Protein AF-A0A8J7X750-F1 (afdb_monomer_lite)

Foldseek 3Di:
DDDDDDDPDPDDDDPPDPPDDCPDPDDPDPPPPPDDDPDDDDDDDDDDDDDPPPPDPDDPDPDPQFAKDWPCQFPDQADWIKIDTHPPDIDTWDDPDFFWIWDWGCDPVPRGDTDTDIDGAPCGDDPRHHDDPVPPPPPPPPPPPDDDDD

pLDDT: mean 73.85, std 17.79, range [38.53, 98.5]

Sequence (150 aa):
MVRCGLSALCVLLFFATVGYSLSGPGNPYPSVSGERADSEVPQMVVSSSPLSTAFSPYPAVPKPKASCVDTDGGLNSFVKGETYFGSLKYFRDTCVSTSMLYEGVCDSRARFEVNWVPVYCELGCINGACRDPSKRIIAFEENASGDRGN

Structure (mmCIF, N/CA/C/O backbone):
data_AF-A0A8J7X750-F1
#
_entry.id   AF-A0A8J7X750-F1
#
loop_
_atom_site.group_PDB
_atom_site.id
_atom_site.type_symbol
_atom_site.label_atom_id
_atom_site.label_alt_id
_atom_site.label_comp_id
_atom_site.label_asym_id
_atom_site.label_entity_id
_atom_site.label_seq_id
_atom_site.pdbx_PDB_ins_code
_atom_site.Cartn_x
_atom_site.Cartn_y
_atom_site.Cartn_z
_atom_site.occupancy
_atom_site.B_iso_or_equiv
_atom_site.auth_seq_id
_atom_site.auth_comp_id
_atom_site.auth_asym_id
_atom_site.auth_atom_id
_atom_site.pdbx_PDB_model_num
ATOM 1 N N . MET A 1 1 ? -34.756 6.371 42.754 1.00 43.34 1 MET A N 1
ATOM 2 C CA . MET A 1 1 ? -33.389 6.127 43.264 1.00 43.34 1 MET A CA 1
ATOM 3 C C . MET A 1 1 ? -33.349 4.722 43.841 1.00 43.34 1 MET A C 1
ATOM 5 O O . MET A 1 1 ? -33.838 4.516 44.940 1.00 43.34 1 MET A O 1
ATOM 9 N N . VAL A 1 2 ? -32.859 3.750 43.073 1.00 38.53 2 VAL A N 1
ATOM 10 C CA . VAL A 1 2 ? -32.733 2.352 43.510 1.00 38.53 2 VAL A CA 1
ATOM 11 C C . VAL A 1 2 ? -31.243 2.061 43.620 1.00 38.53 2 VAL A C 1
ATOM 13 O O . VAL A 1 2 ? -30.518 2.138 42.632 1.00 38.53 2 VAL A O 1
ATOM 16 N N . ARG A 1 3 ? -30.778 1.823 44.847 1.00 50.00 3 ARG A N 1
ATOM 17 C CA . ARG A 1 3 ? -29.402 1.423 45.147 1.00 50.00 3 ARG A CA 1
ATOM 18 C C . ARG A 1 3 ? -29.318 -0.098 45.020 1.00 50.00 3 ARG A C 1
ATOM 20 O O . ARG A 1 3 ? -29.775 -0.800 45.914 1.00 50.00 3 ARG A O 1
ATOM 27 N N . CYS A 1 4 ? -28.737 -0.604 43.934 1.00 48.19 4 CYS A N 1
ATOM 28 C CA . CYS A 1 4 ? -28.277 -1.990 43.876 1.00 48.19 4 CYS A CA 1
ATOM 29 C C . CYS A 1 4 ? -26.878 -2.050 44.497 1.00 48.19 4 CYS A C 1
ATOM 31 O O . CYS A 1 4 ? -25.923 -1.499 43.954 1.00 48.19 4 CYS A O 1
ATOM 33 N N . GLY A 1 5 ? -26.795 -2.654 45.683 1.00 50.38 5 GLY A N 1
ATOM 34 C CA . GLY A 1 5 ? -25.543 -2.920 46.375 1.00 50.38 5 GLY A CA 1
ATOM 35 C C . GLY A 1 5 ? -24.726 -3.984 45.649 1.00 50.38 5 GLY A C 1
ATOM 36 O O . GLY A 1 5 ? -25.265 -4.991 45.191 1.00 50.38 5 GLY A O 1
ATOM 37 N N . LEU A 1 6 ? -23.420 -3.735 45.567 1.00 56.06 6 LEU A N 1
ATOM 38 C CA . LEU A 1 6 ? -22.398 -4.708 45.206 1.00 56.06 6 LEU A CA 1
ATOM 39 C C . LEU A 1 6 ? -22.553 -5.961 46.076 1.00 56.06 6 LEU A C 1
ATOM 41 O O . LEU A 1 6 ? -22.349 -5.901 47.287 1.00 56.06 6 LEU A O 1
ATOM 45 N N . SER A 1 7 ? -22.836 -7.103 45.456 1.00 55.22 7 SER A N 1
ATOM 46 C CA . SER A 1 7 ? -22.471 -8.394 46.030 1.00 55.22 7 SER A CA 1
ATOM 47 C C . SER A 1 7 ? -21.940 -9.291 44.919 1.00 55.22 7 SER A C 1
ATOM 49 O O . SER A 1 7 ? -22.626 -9.588 43.942 1.00 55.22 7 SER A O 1
ATOM 51 N N . ALA A 1 8 ? -20.664 -9.643 45.053 1.00 55.53 8 ALA A N 1
ATOM 52 C CA . ALA A 1 8 ? -19.787 -10.255 44.059 1.00 55.53 8 ALA A CA 1
ATOM 53 C C . ALA A 1 8 ? -20.036 -11.759 43.828 1.00 55.53 8 ALA A C 1
ATOM 55 O O . ALA A 1 8 ? -19.124 -12.494 43.468 1.00 55.53 8 ALA A O 1
ATOM 56 N N . LEU A 1 9 ? -21.260 -12.236 44.029 1.00 53.38 9 LEU A N 1
ATOM 57 C CA . LEU A 1 9 ? -21.622 -13.647 43.902 1.00 53.38 9 LEU A CA 1
ATOM 58 C C . LEU A 1 9 ? -23.049 -13.759 43.366 1.00 53.38 9 LEU A C 1
ATOM 60 O O . LEU A 1 9 ? -23.954 -14.244 44.036 1.00 53.38 9 LEU A O 1
ATOM 64 N N . CYS A 1 10 ? -23.259 -13.287 42.138 1.00 43.59 10 CYS A N 1
ATOM 65 C CA . CYS A 1 10 ? -24.451 -13.629 41.375 1.00 43.59 10 CYS A CA 1
ATOM 66 C C . CYS A 1 10 ? -24.034 -14.338 40.082 1.00 43.59 10 CYS A C 1
ATOM 68 O O . CYS A 1 10 ? -23.882 -13.717 39.036 1.00 43.59 10 CYS A O 1
ATOM 70 N N . VAL A 1 11 ? -23.787 -15.647 40.222 1.00 50.72 11 VAL A N 1
ATOM 71 C CA . VAL A 1 11 ? -24.330 -16.674 39.319 1.00 50.72 11 VAL A CA 1
ATOM 72 C C . VAL A 1 11 ? -24.025 -16.398 37.834 1.00 50.72 11 VAL A C 1
ATOM 74 O O . VAL A 1 11 ? -24.805 -15.795 37.111 1.00 50.72 11 VAL A O 1
ATOM 77 N N . LEU A 1 12 ? -22.866 -16.794 37.297 1.00 50.66 12 LEU A N 1
ATOM 78 C CA . LEU A 1 12 ? -22.625 -18.176 36.853 1.00 50.66 12 LEU A CA 1
ATOM 79 C C . LEU A 1 12 ? -23.924 -18.983 36.708 1.00 50.66 12 LEU A C 1
ATOM 81 O O . LEU A 1 12 ? -24.202 -19.808 37.565 1.00 50.66 12 LEU A O 1
ATOM 85 N N . LEU A 1 13 ? -24.727 -18.693 35.677 1.00 54.25 13 LEU A N 1
ATOM 86 C CA . LEU A 1 13 ? -25.640 -19.617 34.979 1.00 54.25 13 LEU A CA 1
ATOM 87 C C . LEU A 1 13 ? -26.486 -18.831 33.964 1.00 54.25 13 LEU A C 1
ATOM 89 O O . LEU A 1 13 ? -27.644 -18.523 34.204 1.00 54.25 13 LEU A O 1
ATOM 93 N N . PHE A 1 14 ? -25.912 -18.543 32.798 1.00 48.50 14 PHE A N 1
ATOM 94 C CA . PHE A 1 14 ? -26.683 -18.378 31.561 1.00 48.50 14 PHE A CA 1
ATOM 95 C C . PHE A 1 14 ? -25.903 -19.027 30.413 1.00 48.50 14 PHE A C 1
ATOM 97 O O . PHE A 1 14 ? -25.490 -18.390 29.450 1.00 48.50 14 PHE A O 1
ATOM 104 N N . PHE A 1 15 ? -25.699 -20.342 30.530 1.00 48.38 15 PHE A N 1
ATOM 105 C CA . PHE A 1 15 ? -25.530 -21.203 29.362 1.00 48.38 15 PHE A CA 1
ATOM 106 C C . PHE A 1 15 ? -26.899 -21.326 28.681 1.00 48.38 15 PHE A C 1
ATOM 108 O O . PHE A 1 15 ? -27.612 -22.306 28.866 1.00 48.38 15 PHE A O 1
ATOM 115 N N . ALA A 1 16 ? -27.301 -20.293 27.942 1.00 54.19 16 ALA A N 1
ATOM 116 C CA . ALA A 1 16 ? -28.402 -20.399 26.998 1.00 54.19 16 ALA A CA 1
ATOM 117 C C . ALA A 1 16 ? -27.800 -20.724 25.631 1.00 54.19 16 ALA A C 1
ATOM 119 O O . ALA A 1 16 ? -27.200 -19.886 24.961 1.00 54.19 16 ALA A O 1
ATOM 120 N N . THR A 1 17 ? -27.936 -21.992 25.267 1.00 57.16 17 THR A N 1
ATOM 121 C CA . THR A 1 17 ? -27.663 -22.579 23.960 1.00 57.16 17 THR A CA 1
ATOM 122 C C . THR A 1 17 ? -28.479 -21.875 22.878 1.00 57.16 17 THR A C 1
ATOM 124 O O . THR A 1 17 ? -29.588 -22.293 22.553 1.00 57.16 17 THR A O 1
ATOM 127 N N . VAL A 1 18 ? -27.942 -20.801 22.305 1.00 55.53 18 VAL A N 1
ATOM 128 C CA . VAL A 1 18 ? -28.427 -20.293 21.021 1.00 55.53 18 VAL A CA 1
ATOM 129 C C . VAL A 1 18 ? -27.664 -21.038 19.935 1.00 55.53 18 VAL A C 1
ATOM 131 O O . VAL A 1 18 ? -26.500 -20.756 19.654 1.00 55.53 18 VAL A O 1
ATOM 134 N N . GLY A 1 19 ? -28.323 -22.050 19.372 1.00 57.69 19 GLY A N 1
ATOM 135 C CA . GLY A 1 19 ? -27.882 -22.728 18.163 1.00 57.69 19 GLY A CA 1
ATOM 136 C C . GLY A 1 19 ? -27.916 -21.752 16.994 1.00 57.69 19 GLY A C 1
ATOM 137 O O . GLY A 1 19 ? -28.944 -21.589 16.343 1.00 57.69 19 GLY A O 1
ATOM 138 N N . TYR A 1 20 ? -26.791 -21.092 16.734 1.00 53.91 20 TYR A N 1
ATOM 139 C CA . TYR A 1 20 ? -26.585 -20.381 15.484 1.00 53.91 20 TYR A CA 1
ATOM 140 C C . TYR A 1 20 ? -26.252 -21.407 14.406 1.00 53.91 20 TYR A C 1
ATOM 142 O O . TYR A 1 20 ? -25.172 -21.995 14.375 1.00 53.91 20 TYR A O 1
ATOM 150 N N . SER A 1 21 ? -27.234 -21.642 13.542 1.00 58.19 21 SER A N 1
ATOM 151 C CA . SER A 1 21 ? -27.073 -22.379 12.299 1.00 58.19 21 SER A CA 1
ATOM 152 C C . SER A 1 21 ? -26.046 -21.642 11.434 1.00 58.19 21 SER A C 1
ATOM 154 O O . SER A 1 21 ? -26.313 -20.546 10.946 1.00 58.19 21 SER A O 1
ATOM 156 N N . LEU A 1 22 ? -24.856 -22.225 11.279 1.00 55.44 22 LEU A N 1
ATOM 157 C CA . LEU A 1 22 ? -23.803 -21.753 10.380 1.00 55.44 22 LEU A CA 1
ATOM 158 C C . LEU A 1 22 ? -24.241 -21.985 8.925 1.00 55.44 22 LEU A C 1
ATOM 160 O O . LEU A 1 22 ? -23.817 -22.934 8.271 1.00 55.44 22 LEU A O 1
ATOM 164 N N . SER A 1 23 ? -25.111 -21.123 8.405 1.00 59.91 23 SER A N 1
ATOM 165 C CA . SER A 1 23 ? -25.248 -20.932 6.963 1.00 59.91 23 SER A CA 1
ATOM 166 C C . SER A 1 23 ? -23.991 -20.209 6.482 1.00 59.91 23 SER A C 1
ATOM 168 O O . SER A 1 23 ? -23.852 -19.000 6.665 1.00 59.91 23 SER A O 1
ATOM 170 N N . GLY A 1 24 ? -23.036 -20.982 5.962 1.00 56.31 24 GLY A N 1
ATOM 171 C CA . GLY A 1 24 ? -21.776 -20.470 5.435 1.00 56.31 24 GLY A CA 1
ATOM 172 C C . GLY A 1 24 ? -21.986 -19.465 4.295 1.00 56.31 24 GLY A C 1
ATOM 173 O O . GLY A 1 24 ? -23.017 -19.507 3.617 1.00 56.31 24 GLY A O 1
ATOM 174 N N . PRO A 1 25 ? -21.022 -18.557 4.065 1.00 59.16 25 PRO A N 1
ATOM 175 C CA . PRO A 1 25 ? -21.074 -17.640 2.939 1.00 59.16 25 PRO A CA 1
ATOM 176 C C . PRO A 1 25 ? -21.044 -18.450 1.639 1.00 59.16 25 PRO A C 1
ATOM 178 O O . PRO A 1 25 ? -20.048 -19.093 1.305 1.00 59.16 25 PRO A O 1
ATOM 181 N N . GLY A 1 26 ? -22.169 -18.438 0.923 1.00 48.53 26 GLY A N 1
ATOM 182 C CA . GLY A 1 26 ? -22.255 -18.938 -0.440 1.00 48.53 26 GLY A CA 1
ATOM 183 C C . GLY A 1 26 ? -21.222 -18.213 -1.291 1.00 48.53 26 GLY A C 1
ATOM 184 O O . GLY A 1 26 ? -21.225 -16.989 -1.370 1.00 48.53 26 GLY A O 1
ATOM 185 N N . ASN A 1 27 ? -20.316 -18.986 -1.877 1.00 51.94 27 ASN A N 1
ATOM 186 C CA . ASN A 1 27 ? -19.247 -18.514 -2.739 1.00 51.94 27 ASN A CA 1
ATOM 187 C C . ASN A 1 27 ? -19.876 -17.968 -4.040 1.00 51.94 27 ASN A C 1
ATOM 189 O O . ASN A 1 27 ? -20.422 -18.766 -4.803 1.00 51.94 27 ASN A O 1
ATOM 193 N N . PRO A 1 28 ? -19.841 -16.655 -4.333 1.00 61.78 28 PRO A N 1
ATOM 194 C CA . PRO A 1 28 ? -20.483 -16.093 -5.517 1.00 61.78 28 PRO A CA 1
ATOM 195 C C . PRO A 1 28 ? -19.549 -16.133 -6.736 1.00 61.78 28 PRO A C 1
ATOM 197 O O . PRO A 1 28 ? -19.533 -15.197 -7.530 1.00 61.78 28 PRO A O 1
ATOM 200 N N . TYR A 1 29 ? -18.742 -17.186 -6.890 1.00 58.25 29 TYR A N 1
ATOM 201 C CA . TYR A 1 29 ? -17.948 -17.353 -8.104 1.00 58.25 29 TYR A CA 1
ATOM 202 C C . TYR A 1 29 ? -18.795 -18.078 -9.150 1.00 58.25 29 TYR A C 1
ATOM 204 O O . TYR A 1 29 ? -19.040 -19.278 -8.997 1.00 58.25 29 TYR A O 1
ATOM 212 N N . PRO A 1 30 ? -19.255 -17.394 -10.214 1.00 59.53 30 PRO A N 1
ATOM 213 C CA . PRO A 1 30 ? -19.845 -18.086 -11.342 1.00 59.53 30 PRO A CA 1
ATOM 214 C C . PRO A 1 30 ? -18.788 -19.006 -11.951 1.00 59.53 30 PRO A C 1
ATOM 216 O O . PRO A 1 30 ? -17.694 -18.582 -12.329 1.00 59.53 30 PRO A O 1
ATOM 219 N N . SER A 1 31 ? -19.121 -20.290 -12.026 1.00 60.94 31 SER A N 1
ATOM 220 C CA . SER A 1 31 ? -18.386 -21.275 -12.804 1.00 60.94 31 SER A CA 1
ATOM 221 C C . SER A 1 31 ? -18.492 -20.877 -14.276 1.00 60.94 31 SER A C 1
ATOM 223 O O . SER A 1 31 ? -19.514 -21.104 -14.918 1.00 60.94 31 SER A O 1
ATOM 225 N N . VAL A 1 32 ? -17.455 -20.232 -14.809 1.00 57.38 32 VAL A N 1
ATOM 226 C CA . VAL A 1 32 ? -17.347 -19.938 -16.241 1.00 57.38 32 VAL A CA 1
ATOM 227 C C . VAL A 1 32 ? -16.897 -21.220 -16.941 1.00 57.38 32 VAL A C 1
ATOM 229 O O . VAL A 1 32 ? -15.717 -21.423 -17.210 1.00 57.38 32 VAL A O 1
ATOM 232 N N . SER A 1 33 ? -17.841 -22.120 -17.210 1.00 59.25 33 SER A N 1
ATOM 233 C CA . SER A 1 33 ? -17.678 -23.168 -18.218 1.00 59.25 33 SER A CA 1
ATOM 234 C C . SER A 1 33 ? -17.930 -22.544 -19.591 1.00 59.25 33 SER A C 1
ATOM 236 O O . SER A 1 33 ? -19.028 -22.622 -20.135 1.00 59.25 33 SER A O 1
ATOM 238 N N . GLY A 1 34 ? -16.923 -21.837 -20.105 1.00 51.59 34 GLY A N 1
ATOM 239 C CA . GLY A 1 34 ? -16.903 -21.336 -21.475 1.00 51.59 34 GLY A CA 1
ATOM 240 C C . GLY A 1 34 ? -16.378 -22.422 -22.400 1.00 51.59 34 GLY A C 1
ATOM 241 O O . GLY A 1 34 ? -15.178 -22.687 -22.434 1.00 51.59 34 GLY A O 1
ATOM 242 N N . GLU A 1 35 ? -17.299 -23.071 -23.102 1.00 54.97 35 GLU A N 1
ATOM 243 C CA . GLU A 1 35 ? -17.015 -24.050 -24.138 1.00 54.97 35 GLU A CA 1
ATOM 244 C C . GLU A 1 35 ? -16.222 -23.426 -25.292 1.00 54.97 35 GLU A C 1
ATOM 246 O O . GLU A 1 35 ? -16.393 -22.275 -25.695 1.00 54.97 35 GLU A O 1
ATOM 251 N N . ARG A 1 36 ? -15.302 -24.244 -25.787 1.00 56.78 36 ARG A N 1
ATOM 252 C CA . ARG A 1 36 ? -14.323 -23.979 -26.828 1.00 56.78 36 ARG A CA 1
ATOM 253 C C . ARG A 1 36 ? -15.050 -23.915 -28.175 1.00 56.78 36 ARG A C 1
ATOM 255 O O . ARG A 1 36 ? -15.386 -24.948 -28.741 1.00 56.78 36 ARG A O 1
ATOM 262 N N . ALA A 1 37 ? -15.320 -22.711 -28.670 1.00 57.12 37 ALA A N 1
ATOM 263 C CA . ALA A 1 37 ? -15.679 -22.510 -30.069 1.00 57.12 37 ALA A CA 1
ATOM 264 C C . ALA A 1 37 ? -14.381 -22.370 -30.872 1.00 57.12 37 ALA A C 1
ATOM 266 O O . ALA A 1 37 ? -13.776 -21.297 -30.924 1.00 57.12 37 ALA A O 1
ATOM 267 N N . ASP A 1 38 ? -13.935 -23.482 -31.453 1.00 54.81 38 ASP A N 1
ATOM 268 C CA . ASP A 1 38 ? -12.879 -23.512 -32.458 1.00 54.81 38 ASP A CA 1
ATOM 269 C C . ASP A 1 38 ? -13.389 -22.775 -33.709 1.00 54.81 38 ASP A C 1
ATOM 271 O O . ASP A 1 38 ? -14.082 -23.332 -34.556 1.00 54.81 38 ASP A O 1
ATOM 275 N N . SER A 1 39 ? -13.112 -21.472 -33.775 1.00 61.88 39 SER A N 1
ATOM 276 C CA . SER A 1 39 ? -13.381 -20.637 -34.943 1.00 61.88 39 SER A CA 1
ATOM 277 C C . SER A 1 39 ? -12.139 -20.643 -35.828 1.00 61.88 39 SER A C 1
ATOM 279 O O . SER A 1 39 ? -11.122 -20.021 -35.508 1.00 61.88 39 SER A O 1
ATOM 281 N N . GLU A 1 40 ? -12.211 -21.408 -36.915 1.00 66.88 40 GLU A N 1
ATOM 282 C CA . GLU A 1 40 ? -11.211 -21.463 -37.977 1.00 66.88 40 GLU A CA 1
ATOM 283 C C . GLU A 1 40 ? -11.054 -20.075 -38.615 1.00 66.88 40 GLU A C 1
ATOM 285 O O . GLU A 1 40 ? -11.850 -19.642 -39.449 1.00 66.88 40 GLU A O 1
ATOM 290 N N . VAL A 1 41 ? -10.011 -19.348 -38.210 1.00 66.50 41 VAL A N 1
ATOM 291 C CA . VAL A 1 41 ? -9.627 -18.090 -38.854 1.00 66.50 41 VAL A CA 1
ATOM 292 C C . VAL A 1 41 ? -8.932 -18.412 -40.186 1.00 66.50 41 VAL A C 1
ATOM 294 O O . VAL A 1 41 ? -7.935 -19.141 -40.184 1.00 66.50 41 VAL A O 1
ATOM 297 N N . PRO A 1 42 ? -9.393 -17.862 -41.325 1.00 65.00 42 PRO A N 1
ATOM 298 C CA . PRO A 1 42 ? -8.726 -18.038 -42.608 1.00 65.00 42 PRO A CA 1
ATOM 299 C C . PRO A 1 42 ? -7.321 -17.426 -42.571 1.00 65.00 42 PRO A C 1
ATOM 301 O O . PRO A 1 42 ? -7.134 -16.253 -42.237 1.00 65.00 42 PRO A O 1
ATOM 304 N N . GLN A 1 43 ? -6.321 -18.236 -42.926 1.00 62.66 43 GLN A N 1
ATOM 305 C CA . GLN A 1 43 ? -4.928 -17.812 -43.000 1.00 62.66 43 GLN A CA 1
ATOM 306 C C . GLN A 1 43 ? -4.747 -16.808 -44.143 1.00 62.66 43 GLN A C 1
ATOM 308 O O . GLN A 1 43 ? -4.703 -17.171 -45.317 1.00 62.66 43 GLN A O 1
ATOM 313 N N . MET A 1 44 ? -4.630 -15.525 -43.795 1.00 55.91 44 MET A N 1
ATOM 314 C CA . MET A 1 44 ? -4.162 -14.505 -44.726 1.00 55.91 44 MET A CA 1
ATOM 315 C C . MET A 1 44 ? -2.654 -14.668 -44.918 1.00 55.91 44 MET A C 1
ATOM 317 O O . MET A 1 44 ? -1.862 -14.480 -43.996 1.00 55.91 44 MET A O 1
ATOM 321 N N . VAL A 1 45 ? -2.275 -15.044 -46.137 1.00 64.50 45 VAL A N 1
ATOM 322 C CA . VAL A 1 45 ? -0.896 -15.127 -46.617 1.00 64.50 45 VAL A CA 1
ATOM 323 C C . VAL A 1 45 ? -0.198 -13.771 -46.465 1.00 64.50 45 VAL A C 1
ATOM 325 O O . VAL A 1 45 ? -0.423 -12.830 -47.222 1.00 64.50 45 VAL A O 1
ATOM 328 N N . VAL A 1 46 ? 0.655 -13.661 -45.450 1.00 58.62 46 VAL A N 1
ATOM 329 C CA . VAL A 1 46 ? 1.534 -12.509 -45.250 1.00 58.62 46 VAL A CA 1
ATOM 330 C C . VAL A 1 46 ? 2.646 -12.536 -46.296 1.00 58.62 46 VAL A C 1
ATOM 332 O O . VAL A 1 46 ? 3.534 -13.384 -46.270 1.00 58.62 46 VAL A O 1
ATOM 335 N N . SER A 1 47 ? 2.579 -11.583 -47.224 1.00 64.88 47 SER A N 1
ATOM 336 C CA . SER A 1 47 ? 3.657 -11.229 -48.145 1.00 64.88 47 SER A CA 1
ATOM 337 C C . SER A 1 47 ? 4.908 -10.864 -47.345 1.00 64.88 47 SER A C 1
ATOM 339 O O . SER A 1 47 ? 4.970 -9.820 -46.695 1.00 64.88 47 SER A O 1
ATOM 341 N N . SER A 1 48 ? 5.903 -11.744 -47.387 1.00 66.00 48 SER A N 1
ATOM 342 C CA . SER A 1 48 ? 7.197 -11.599 -46.732 1.00 66.00 48 SER A CA 1
ATOM 343 C C . SER A 1 48 ? 8.031 -10.506 -47.404 1.00 66.00 48 SER A C 1
ATOM 345 O O . SER A 1 48 ? 8.790 -10.766 -48.338 1.00 66.00 48 SER A O 1
ATOM 347 N N . SER A 1 49 ? 7.899 -9.275 -46.915 1.00 70.88 49 SER A N 1
ATOM 348 C CA . SER A 1 49 ? 8.856 -8.204 -47.194 1.00 70.88 49 SER A CA 1
ATOM 349 C C . SER A 1 49 ? 10.197 -8.534 -46.522 1.00 70.88 49 SER A C 1
ATOM 351 O O . SER A 1 49 ? 10.204 -8.871 -45.334 1.00 70.88 49 SER A O 1
ATOM 353 N N . PRO A 1 50 ? 11.338 -8.453 -47.231 1.00 65.62 50 PRO A N 1
ATOM 354 C CA . PRO A 1 50 ? 12.638 -8.754 -46.649 1.00 65.62 50 PRO A CA 1
ATOM 355 C C . PRO A 1 50 ? 12.969 -7.729 -45.561 1.00 65.62 50 PRO A C 1
ATOM 357 O O . PRO A 1 50 ? 13.030 -6.523 -45.810 1.00 65.62 50 PRO A O 1
ATOM 360 N N . LEU A 1 51 ? 13.166 -8.225 -44.339 1.00 57.47 51 LEU A N 1
ATOM 361 C CA . LEU A 1 51 ? 13.581 -7.439 -43.187 1.00 57.47 51 LEU A CA 1
ATOM 362 C C . LEU A 1 51 ? 14.995 -6.904 -43.457 1.00 57.47 51 LEU A C 1
ATOM 364 O O . LEU A 1 51 ? 15.991 -7.617 -43.315 1.00 57.47 51 LEU A O 1
ATOM 368 N N . SER A 1 52 ? 15.067 -5.652 -43.908 1.00 60.91 52 SER A N 1
ATOM 369 C CA . SER A 1 52 ? 16.318 -4.939 -44.143 1.00 60.91 52 SER A CA 1
ATOM 370 C C . SER A 1 52 ? 17.098 -4.880 -42.832 1.00 60.91 52 SER A C 1
ATOM 372 O O . SER A 1 52 ? 16.761 -4.137 -41.910 1.00 60.91 52 SER A O 1
ATOM 374 N N . THR A 1 53 ? 18.115 -5.734 -42.730 1.00 55.09 53 THR A N 1
ATOM 375 C CA . THR A 1 53 ? 18.990 -5.852 -41.564 1.00 55.09 53 THR A CA 1
ATOM 376 C C . THR A 1 53 ? 20.034 -4.742 -41.645 1.00 55.09 53 THR A C 1
ATOM 378 O O . THR A 1 53 ? 21.214 -4.978 -41.891 1.00 55.09 53 THR A O 1
ATOM 381 N N . ALA A 1 54 ? 19.588 -3.495 -41.500 1.00 62.78 54 ALA A N 1
ATOM 382 C CA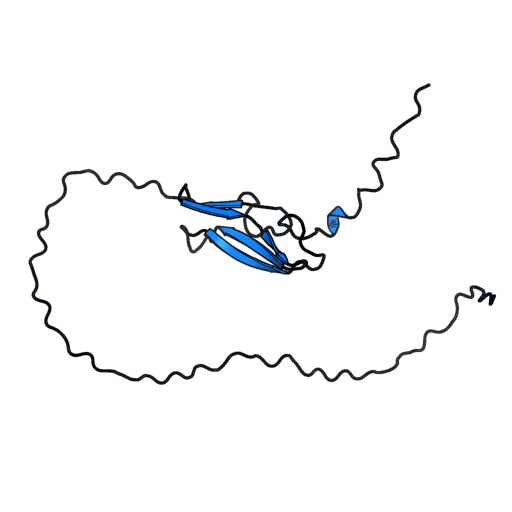 . ALA A 1 54 ? 20.488 -2.379 -41.273 1.00 62.78 54 ALA A CA 1
ATOM 383 C C . ALA A 1 54 ? 20.997 -2.498 -39.831 1.00 62.78 54 ALA A C 1
ATOM 385 O O . ALA A 1 54 ? 20.330 -2.088 -38.881 1.00 62.78 54 ALA A O 1
ATOM 386 N N . PHE A 1 55 ? 22.161 -3.127 -39.671 1.00 60.66 55 PHE A N 1
ATOM 387 C CA . PHE A 1 55 ? 22.917 -3.119 -38.425 1.00 60.66 55 PHE A CA 1
ATOM 388 C C . PHE A 1 55 ? 23.193 -1.664 -38.048 1.00 60.66 55 PHE A C 1
ATOM 390 O O . PHE A 1 55 ? 24.042 -1.005 -38.643 1.00 60.66 55 PHE A O 1
ATOM 397 N N . SER A 1 56 ? 22.423 -1.149 -37.091 1.00 68.44 56 SER A N 1
ATOM 398 C CA . SER A 1 56 ? 22.639 0.180 -36.537 1.00 68.44 56 SER A CA 1
ATOM 399 C C . SER A 1 56 ? 24.010 0.197 -35.846 1.00 68.44 56 SER A C 1
ATOM 401 O O . SER A 1 56 ? 24.210 -0.580 -34.911 1.00 68.44 56 SER A O 1
ATOM 403 N N . PRO A 1 57 ? 24.962 1.046 -36.273 1.00 77.75 57 PRO A N 1
ATOM 404 C CA . PRO A 1 57 ? 26.323 1.075 -35.734 1.00 77.75 57 PRO A CA 1
ATOM 405 C C . PRO A 1 57 ? 26.421 1.742 -34.351 1.00 77.75 57 PRO A C 1
ATOM 407 O O . PRO A 1 57 ? 27.522 2.003 -33.869 1.00 77.75 57 PRO A O 1
ATOM 410 N N . TYR A 1 58 ? 25.293 2.039 -33.698 1.00 74.88 58 TYR A N 1
ATOM 411 C CA . TYR A 1 58 ? 25.297 2.667 -32.384 1.00 74.88 58 TYR A CA 1
ATOM 412 C C . TYR A 1 58 ? 25.392 1.612 -31.276 1.00 74.88 58 TYR A C 1
ATOM 414 O O . TYR A 1 58 ? 24.571 0.690 -31.244 1.00 74.88 58 TYR A O 1
ATOM 422 N N . PRO A 1 59 ? 26.353 1.738 -30.340 1.00 77.56 59 PRO A N 1
ATOM 423 C CA . PRO A 1 59 ? 26.395 0.873 -29.172 1.00 77.56 59 PRO A CA 1
ATOM 424 C C . PRO A 1 59 ? 25.081 1.028 -28.407 1.00 77.56 59 PRO A C 1
ATOM 426 O O . PRO A 1 59 ? 24.623 2.147 -28.167 1.00 77.56 59 PRO A O 1
ATOM 429 N N . ALA A 1 60 ? 24.458 -0.094 -28.048 1.00 77.06 60 ALA A N 1
ATOM 430 C CA . ALA A 1 60 ? 23.235 -0.092 -27.263 1.00 77.06 60 ALA A CA 1
ATOM 431 C C . ALA A 1 60 ? 23.494 0.650 -25.944 1.00 77.06 60 ALA A C 1
ATOM 433 O O . ALA A 1 60 ? 24.174 0.137 -25.057 1.00 77.06 60 ALA A O 1
ATOM 434 N N . VAL A 1 61 ? 22.974 1.874 -25.826 1.00 82.19 61 VAL A N 1
ATOM 435 C CA . VAL A 1 61 ? 23.006 2.621 -24.568 1.00 82.19 61 VAL A CA 1
ATOM 436 C C . VAL A 1 61 ? 22.205 1.799 -23.556 1.00 82.19 61 VAL A C 1
ATOM 438 O O . VAL A 1 61 ? 21.027 1.529 -23.814 1.00 82.19 61 VAL A O 1
ATOM 441 N N . PRO A 1 62 ? 22.798 1.366 -22.428 1.00 73.69 62 PRO A N 1
ATOM 442 C CA . PRO A 1 62 ? 22.062 0.620 -21.423 1.00 73.69 62 PRO A CA 1
ATOM 443 C C . PRO A 1 62 ? 20.929 1.506 -20.914 1.00 73.69 62 PRO A C 1
ATOM 445 O O . PRO A 1 62 ? 21.165 2.530 -20.273 1.00 73.69 62 PRO A O 1
ATOM 448 N N . LYS A 1 63 ? 19.684 1.135 -21.224 1.00 68.56 63 LYS A N 1
ATOM 449 C CA . LYS A 1 63 ? 18.517 1.797 -20.648 1.00 68.56 63 LYS A CA 1
ATOM 450 C C . LYS A 1 63 ? 18.641 1.671 -19.124 1.00 68.56 63 LYS A C 1
ATOM 452 O O . LYS A 1 63 ? 18.788 0.540 -18.650 1.00 68.56 63 LYS A O 1
ATOM 457 N N . PRO A 1 64 ? 18.604 2.775 -18.353 1.00 68.06 64 PRO A N 1
ATOM 458 C CA . PRO A 1 64 ? 18.670 2.689 -16.904 1.00 68.06 64 PRO A CA 1
ATOM 459 C C . PRO A 1 64 ? 17.556 1.759 -16.427 1.00 68.06 64 PRO A C 1
ATOM 461 O O . PRO A 1 64 ? 16.389 1.907 -16.802 1.00 68.06 64 PRO A O 1
ATOM 464 N N . LYS A 1 65 ? 17.945 0.733 -15.670 1.00 68.00 65 LYS A N 1
ATOM 465 C CA . LYS A 1 65 ? 17.021 -0.276 -15.164 1.00 68.00 65 LYS A CA 1
ATOM 466 C C . LYS A 1 65 ? 16.167 0.402 -14.101 1.00 68.00 65 LYS A C 1
ATOM 468 O O . LYS A 1 65 ? 16.639 0.623 -12.992 1.00 68.00 65 LYS A O 1
ATOM 473 N N . ALA A 1 66 ? 14.951 0.794 -14.467 1.00 76.88 66 ALA A N 1
ATOM 474 C CA . ALA A 1 66 ? 14.019 1.393 -13.527 1.00 76.88 66 ALA A CA 1
ATOM 475 C C . ALA A 1 66 ? 13.799 0.411 -12.367 1.00 76.88 66 ALA A C 1
ATOM 477 O O . ALA A 1 66 ? 13.464 -0.755 -12.586 1.00 76.88 66 ALA A O 1
ATOM 478 N N . SER A 1 67 ? 14.089 0.869 -11.153 1.00 86.19 67 SER A N 1
ATOM 479 C CA . SER A 1 67 ? 13.881 0.132 -9.913 1.00 86.19 67 SER A CA 1
ATOM 480 C C . SER A 1 67 ? 12.596 0.615 -9.261 1.00 86.19 67 SER A C 1
ATOM 482 O O . SER A 1 67 ? 12.312 1.816 -9.263 1.00 86.19 67 SER A O 1
ATOM 484 N N . CYS A 1 68 ? 11.836 -0.322 -8.705 1.00 88.44 68 CYS A N 1
ATOM 485 C CA . CYS A 1 68 ? 10.763 0.014 -7.787 1.00 88.44 68 CYS A CA 1
ATOM 486 C C . CYS A 1 68 ? 11.360 0.296 -6.399 1.00 88.44 68 CYS A C 1
ATOM 488 O O . CYS A 1 68 ? 12.261 -0.430 -5.973 1.00 88.44 68 CYS A O 1
ATOM 490 N N . VAL A 1 69 ? 10.897 1.350 -5.731 1.00 90.75 69 VAL A N 1
ATOM 491 C CA . VAL A 1 69 ? 11.288 1.730 -4.368 1.00 90.75 69 VAL A CA 1
ATOM 492 C C . VAL A 1 69 ? 10.031 1.874 -3.525 1.00 90.75 69 VAL A C 1
ATOM 494 O O . VAL A 1 69 ? 9.109 2.566 -3.943 1.00 90.75 69 VAL A O 1
ATOM 497 N N . ASP A 1 70 ? 10.039 1.255 -2.349 1.00 92.94 70 ASP A N 1
ATOM 498 C CA . ASP A 1 70 ? 8.970 1.328 -1.354 1.00 92.94 70 ASP A CA 1
ATOM 499 C C . ASP A 1 70 ? 9.512 1.961 -0.075 1.00 92.94 70 ASP A C 1
ATOM 501 O O . ASP A 1 70 ? 10.531 1.497 0.448 1.00 92.94 70 ASP A O 1
ATOM 505 N N . THR A 1 71 ? 8.909 3.047 0.407 1.00 95.25 71 THR A N 1
ATOM 506 C CA . THR A 1 71 ? 9.504 3.836 1.506 1.00 95.25 71 THR A CA 1
ATOM 507 C C . THR A 1 71 ? 9.309 3.233 2.893 1.00 95.25 71 THR A C 1
ATOM 509 O O . THR A 1 71 ? 10.008 3.619 3.828 1.00 95.25 71 THR A O 1
ATOM 512 N N . ASP A 1 72 ? 8.362 2.317 3.044 1.00 93.50 72 ASP A N 1
ATOM 513 C CA . ASP A 1 72 ? 7.982 1.659 4.299 1.00 93.50 72 ASP A CA 1
ATOM 514 C C . ASP A 1 72 ? 8.429 0.186 4.379 1.00 93.50 72 ASP A C 1
ATOM 516 O O . ASP A 1 72 ? 8.239 -0.471 5.408 1.00 93.50 72 ASP A O 1
ATOM 520 N N . GLY A 1 73 ? 9.089 -0.308 3.328 1.00 90.81 73 GLY A N 1
ATOM 521 C CA . GLY A 1 73 ? 9.675 -1.643 3.275 1.00 90.81 73 GLY A CA 1
ATOM 522 C C . GLY A 1 73 ? 8.791 -2.719 2.645 1.00 90.81 73 GLY A C 1
ATOM 523 O O . GLY A 1 73 ? 9.103 -3.900 2.820 1.00 90.81 73 GLY A O 1
ATOM 524 N N . GLY A 1 74 ? 7.743 -2.356 1.902 1.00 90.56 74 GLY A N 1
ATOM 525 C CA . GLY A 1 74 ? 6.889 -3.307 1.190 1.00 90.56 74 GLY A CA 1
ATOM 526 C C . GLY A 1 74 ? 5.474 -3.298 1.747 1.00 90.56 74 GLY A C 1
ATOM 527 O O . GLY A 1 74 ? 4.910 -2.252 1.991 1.00 90.56 74 GLY A O 1
ATOM 528 N N . LEU A 1 75 ? 4.893 -4.477 1.981 1.00 93.44 75 LEU A N 1
ATOM 529 C CA . LEU A 1 75 ? 3.562 -4.582 2.589 1.00 93.44 75 LEU A CA 1
ATOM 530 C C . LEU A 1 75 ? 3.642 -4.282 4.100 1.00 93.44 75 LEU A C 1
ATOM 532 O O . LEU A 1 75 ? 3.749 -5.207 4.911 1.00 93.44 75 LEU A O 1
ATOM 536 N N . ASN A 1 76 ? 3.625 -3.003 4.471 1.00 95.62 76 ASN A N 1
ATOM 537 C CA . ASN A 1 76 ? 3.729 -2.493 5.833 1.00 95.62 76 ASN A CA 1
ATOM 538 C C . ASN A 1 76 ? 2.573 -1.543 6.193 1.00 95.62 76 ASN A C 1
ATOM 540 O O . ASN A 1 76 ? 2.754 -0.368 6.508 1.00 95.62 76 ASN A O 1
ATOM 544 N N . SER A 1 77 ? 1.383 -2.124 6.337 1.00 96.81 77 SER A N 1
ATOM 545 C CA . SER A 1 77 ? 0.135 -1.377 6.512 1.00 96.81 77 SER A CA 1
ATOM 546 C C . SER A 1 77 ? 0.046 -0.479 7.754 1.00 96.81 77 SER A C 1
ATOM 548 O O . SER A 1 77 ? -0.947 0.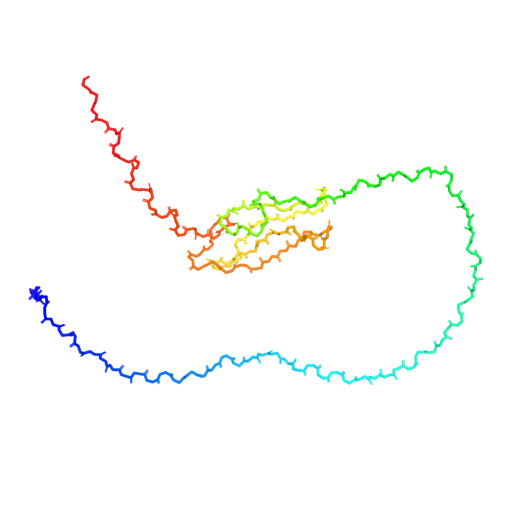218 7.930 1.00 96.81 77 SER A O 1
ATOM 550 N N . PHE A 1 78 ? 1.006 -0.527 8.683 1.00 97.06 78 PHE A N 1
ATOM 551 C CA . PHE A 1 78 ? 1.015 0.289 9.908 1.00 97.06 78 PHE A CA 1
ATOM 552 C C . PHE A 1 78 ? 1.850 1.569 9.784 1.00 97.06 78 PHE A C 1
ATOM 554 O O . PHE A 1 78 ? 1.829 2.414 10.689 1.00 97.06 78 PHE A O 1
ATOM 561 N N . VAL A 1 79 ? 2.594 1.720 8.691 1.00 96.94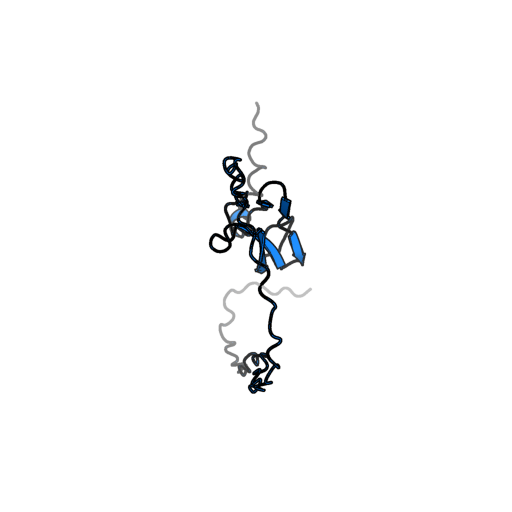 79 VAL A N 1
ATOM 562 C CA . VAL A 1 79 ? 3.424 2.883 8.396 1.00 96.94 79 VAL A CA 1
ATOM 563 C C . VAL A 1 79 ? 2.960 3.429 7.063 1.00 96.94 79 VAL A C 1
ATOM 565 O O . VAL A 1 79 ? 2.853 2.691 6.106 1.00 96.94 79 VAL A O 1
ATOM 568 N N . LYS A 1 80 ? 2.676 4.727 6.993 1.00 96.62 80 LYS A N 1
ATOM 569 C CA . LYS A 1 80 ? 2.325 5.333 5.714 1.00 96.62 80 LYS A CA 1
ATOM 570 C C . LYS A 1 80 ? 3.551 5.336 4.803 1.00 96.62 80 LYS A C 1
ATOM 572 O O . LYS A 1 80 ? 4.541 5.994 5.138 1.00 96.62 80 LYS A O 1
ATOM 577 N N . GLY A 1 81 ? 3.428 4.697 3.654 1.00 96.38 81 GLY A N 1
ATOM 578 C CA . GLY A 1 81 ? 4.424 4.615 2.610 1.00 96.38 81 GLY A CA 1
ATOM 579 C C . GLY A 1 81 ? 4.021 5.280 1.295 1.00 96.38 81 GLY A C 1
ATOM 580 O O . GLY A 1 81 ? 2.927 5.826 1.085 1.00 96.38 81 GLY A O 1
ATOM 581 N N . GLU A 1 82 ? 5.009 5.296 0.411 1.00 95.06 82 GLU A N 1
ATOM 582 C CA . GLU A 1 82 ? 4.935 5.724 -0.969 1.00 95.06 82 GLU A CA 1
ATOM 583 C C . GLU A 1 82 ? 5.781 4.771 -1.817 1.00 95.06 82 GLU A C 1
ATOM 585 O O . GLU A 1 82 ? 6.932 4.467 -1.490 1.00 95.06 82 GLU A O 1
ATOM 590 N N . THR A 1 83 ? 5.224 4.359 -2.951 1.00 93.81 83 THR A N 1
ATOM 591 C CA . THR A 1 83 ? 5.870 3.447 -3.888 1.00 93.81 83 THR A CA 1
ATOM 592 C C . THR A 1 83 ? 6.192 4.180 -5.185 1.00 93.81 83 THR A C 1
ATOM 594 O O . THR A 1 83 ? 5.338 4.835 -5.789 1.00 93.81 83 THR A O 1
ATOM 597 N N . TYR A 1 84 ? 7.430 4.044 -5.651 1.00 89.81 84 TYR A N 1
ATOM 598 C CA . TYR A 1 84 ? 7.969 4.744 -6.812 1.00 89.81 84 TYR A CA 1
ATOM 599 C C . TYR A 1 84 ? 8.529 3.756 -7.824 1.00 89.81 84 TYR A C 1
ATOM 601 O O . TYR A 1 84 ? 9.236 2.825 -7.456 1.00 89.81 84 TYR A O 1
ATOM 609 N N . PHE A 1 85 ? 8.307 3.997 -9.115 1.00 88.06 85 PHE A N 1
ATOM 610 C CA . PHE A 1 85 ? 8.995 3.279 -10.186 1.00 88.06 85 PHE A CA 1
ATOM 611 C C . PHE A 1 85 ? 9.696 4.257 -11.129 1.00 88.06 85 PHE A C 1
ATOM 613 O O . PHE A 1 85 ? 9.087 4.843 -12.034 1.00 88.06 85 PHE A O 1
ATOM 620 N N . GLY A 1 86 ? 10.998 4.446 -10.893 1.00 82.62 86 GLY A N 1
ATOM 621 C CA . GLY A 1 86 ? 11.776 5.501 -11.543 1.00 82.62 86 GLY A CA 1
ATOM 622 C C . GLY A 1 86 ? 11.101 6.870 -11.392 1.00 82.62 86 GLY A C 1
ATOM 623 O O . GLY A 1 86 ? 10.639 7.226 -10.314 1.00 82.62 86 GLY A O 1
ATOM 624 N N . SER A 1 87 ? 11.016 7.627 -12.485 1.00 78.19 87 SER A N 1
ATOM 625 C CA . SER A 1 87 ? 10.324 8.924 -12.549 1.00 78.19 87 SER A CA 1
ATOM 626 C C . SER A 1 87 ? 8.889 8.845 -13.093 1.00 78.19 87 SER A C 1
ATOM 628 O O . SER A 1 87 ? 8.284 9.880 -13.356 1.00 78.19 87 SER A O 1
ATOM 630 N N . LEU A 1 88 ? 8.356 7.640 -13.331 1.00 73.69 88 LEU A N 1
ATOM 631 C CA . LEU A 1 88 ? 7.182 7.446 -14.194 1.00 73.69 88 LEU A CA 1
ATOM 632 C C . LEU A 1 88 ? 5.903 7.055 -13.454 1.00 73.69 88 LEU A C 1
ATOM 634 O O . LEU A 1 88 ? 4.818 7.405 -13.912 1.00 73.69 88 LEU A O 1
ATOM 638 N N . LYS A 1 89 ? 6.004 6.301 -12.355 1.00 74.44 89 LYS A N 1
ATOM 639 C CA . LYS A 1 89 ? 4.839 5.881 -11.565 1.00 74.44 89 LYS A CA 1
ATOM 640 C C . LYS A 1 89 ? 5.079 6.135 -10.083 1.00 74.44 89 LYS A C 1
ATOM 642 O O . LYS A 1 89 ? 6.187 5.935 -9.588 1.00 74.44 89 LYS A O 1
ATOM 647 N N . TYR A 1 90 ? 4.012 6.554 -9.419 1.00 86.25 90 TYR A N 1
ATOM 648 C CA . TYR A 1 90 ? 3.964 6.907 -8.010 1.00 86.25 90 TYR A CA 1
ATOM 649 C C . TYR A 1 90 ? 2.626 6.445 -7.434 1.00 86.25 90 TYR A C 1
ATOM 651 O O . TYR A 1 90 ? 1.581 6.690 -8.043 1.00 86.25 90 TYR A O 1
ATOM 659 N N . PHE A 1 91 ? 2.663 5.794 -6.278 1.00 93.75 91 PHE A N 1
ATOM 660 C CA . PHE A 1 91 ? 1.487 5.464 -5.486 1.00 93.75 91 PHE A CA 1
ATOM 661 C C . PHE A 1 91 ? 1.736 5.852 -4.031 1.00 93.75 91 PHE A C 1
ATOM 663 O O . PHE A 1 91 ? 2.860 5.765 -3.548 1.00 93.75 91 PHE A O 1
ATOM 670 N N . ARG A 1 92 ? 0.690 6.308 -3.345 1.00 96.19 92 ARG A N 1
ATOM 671 C CA . ARG A 1 92 ? 0.738 6.670 -1.929 1.00 96.19 92 ARG A CA 1
ATOM 672 C C . ARG A 1 92 ? -0.343 5.915 -1.190 1.00 96.19 92 ARG A C 1
ATOM 674 O O . ARG A 1 92 ? -1.505 5.949 -1.610 1.00 96.19 92 ARG A O 1
ATOM 681 N N . ASP A 1 93 ? 0.024 5.375 -0.042 1.00 97.81 93 ASP A N 1
ATOM 682 C CA . ASP A 1 93 ? -0.908 4.648 0.799 1.00 97.81 93 ASP A CA 1
ATOM 683 C C . ASP A 1 93 ? -2.068 5.531 1.218 1.00 97.81 93 ASP A C 1
ATOM 685 O O . ASP A 1 93 ? -1.915 6.666 1.700 1.00 97.81 93 ASP A O 1
ATOM 689 N N . THR A 1 94 ? -3.266 5.019 0.965 1.00 98.00 94 THR A N 1
ATOM 690 C CA . THR A 1 94 ? -4.485 5.810 1.067 1.00 98.00 94 THR A CA 1
ATOM 691 C C . THR A 1 94 ? -5.589 4.993 1.710 1.00 98.00 94 THR A C 1
ATOM 693 O O . THR A 1 94 ? -5.976 3.930 1.228 1.00 98.00 94 THR A O 1
ATOM 696 N N . CYS A 1 95 ? -6.149 5.525 2.796 1.00 98.50 95 CYS A N 1
ATOM 697 C CA . CYS A 1 95 ? -7.370 4.992 3.382 1.00 98.50 95 CYS A CA 1
ATOM 698 C C . CYS A 1 95 ? -8.541 5.272 2.438 1.00 98.50 95 CYS A C 1
ATOM 700 O O . CYS A 1 95 ? -8.959 6.421 2.297 1.00 98.50 95 CYS A O 1
ATOM 702 N N . VAL A 1 96 ? -9.082 4.233 1.808 1.00 98.12 96 VAL A N 1
ATOM 703 C CA . VAL A 1 96 ? -10.272 4.352 0.948 1.00 98.12 96 VAL A CA 1
ATOM 704 C C . VAL A 1 96 ? -11.572 4.274 1.749 1.00 98.12 96 VAL A C 1
ATOM 706 O O . VAL A 1 96 ? -12.627 4.686 1.277 1.00 98.12 96 VAL A O 1
ATOM 709 N N . SER A 1 97 ? -11.505 3.768 2.983 1.00 98.06 97 SER A N 1
ATOM 710 C CA . SER A 1 97 ? -12.586 3.842 3.968 1.00 98.06 97 SER A CA 1
ATOM 711 C C . SER A 1 97 ? -12.019 3.840 5.390 1.00 98.06 97 SER A C 1
ATOM 713 O O . SER A 1 97 ? -10.807 3.760 5.590 1.00 98.06 97 SER A O 1
ATOM 715 N N . THR A 1 98 ? -12.893 3.871 6.400 1.00 97.50 98 THR A N 1
ATOM 716 C CA . THR A 1 98 ? -12.487 3.764 7.809 1.00 97.50 98 THR A CA 1
ATOM 717 C C . THR A 1 98 ? -11.804 2.448 8.150 1.00 97.50 98 THR A C 1
ATOM 719 O O . THR A 1 98 ? -11.123 2.407 9.162 1.00 97.50 98 THR A O 1
ATOM 722 N N . SER A 1 99 ? -11.976 1.392 7.353 1.00 98.06 99 SER A N 1
ATOM 723 C CA . SER A 1 99 ? -11.461 0.046 7.649 1.00 98.06 99 SER A CA 1
ATOM 724 C C . SER A 1 99 ? -10.690 -0.565 6.481 1.00 98.06 99 SER A C 1
ATOM 726 O O . SER A 1 99 ? -10.357 -1.742 6.526 1.00 98.06 99 SER A O 1
ATOM 728 N N . MET A 1 100 ? -10.415 0.209 5.429 1.00 98.38 100 MET A N 1
ATOM 729 C CA . MET A 1 100 ? -9.736 -0.284 4.233 1.00 98.38 100 MET A CA 1
ATOM 730 C C . MET A 1 100 ? -8.643 0.688 3.802 1.00 98.38 100 MET A C 1
ATOM 732 O O . MET A 1 100 ? -8.907 1.876 3.592 1.00 98.38 100 MET A O 1
ATOM 736 N N . LEU A 1 101 ? -7.443 0.147 3.641 1.00 98.50 101 LEU A N 1
ATOM 737 C CA . LEU A 1 101 ? -6.242 0.798 3.139 1.00 98.50 101 LEU A CA 1
ATOM 738 C C . LEU A 1 101 ? -5.937 0.247 1.747 1.00 98.50 101 LEU A C 1
ATOM 740 O O . LEU A 1 101 ? -6.036 -0.957 1.528 1.00 98.50 101 LEU A O 1
ATOM 744 N N . TYR A 1 102 ? -5.582 1.110 0.804 1.00 98.12 102 TYR A N 1
ATOM 745 C CA . TYR A 1 102 ? -4.846 0.678 -0.378 1.00 98.12 102 TYR A CA 1
ATOM 746 C C . TYR A 1 102 ? -3.371 0.920 -0.113 1.00 98.12 102 TYR A C 1
ATOM 748 O O . TYR A 1 102 ? -2.965 2.076 0.010 1.00 98.12 102 TYR A O 1
ATOM 756 N N . GLU A 1 103 ? -2.630 -0.177 -0.006 1.00 97.38 103 GLU A N 1
ATOM 757 C CA . GLU A 1 103 ? -1.187 -0.197 0.196 1.00 97.38 103 GLU A CA 1
ATOM 758 C C . GLU A 1 103 ? -0.482 -0.228 -1.154 1.00 97.38 103 GLU A C 1
ATOM 760 O O . GLU A 1 103 ? -0.784 -1.106 -1.963 1.00 97.38 103 GLU A O 1
ATOM 765 N N . GLY A 1 104 ? 0.459 0.677 -1.394 1.00 95.25 104 GLY A N 1
ATOM 766 C CA . GLY A 1 104 ? 1.415 0.555 -2.483 1.00 95.25 104 GLY A CA 1
ATOM 767 C C . GLY A 1 104 ? 2.464 -0.498 -2.159 1.00 95.25 104 GLY A C 1
ATOM 768 O O . GLY A 1 104 ? 3.004 -0.521 -1.066 1.00 95.25 104 GLY A O 1
ATOM 769 N N . VAL A 1 105 ? 2.751 -1.389 -3.108 1.00 93.12 105 VAL A N 1
ATOM 770 C CA . VAL A 1 105 ? 3.829 -2.366 -2.937 1.00 93.12 105 VAL A CA 1
ATOM 771 C C . VAL A 1 105 ? 4.683 -2.491 -4.187 1.00 93.12 105 VAL A C 1
ATOM 773 O O . VAL A 1 105 ? 4.184 -2.533 -5.320 1.00 93.12 105 VAL A O 1
ATOM 776 N N . CYS A 1 106 ? 5.988 -2.635 -3.986 1.00 90.19 106 CYS A N 1
ATOM 777 C CA . CYS A 1 106 ? 6.888 -3.092 -5.037 1.00 90.19 106 CYS A CA 1
ATOM 778 C C . CYS A 1 106 ? 6.763 -4.604 -5.261 1.00 90.19 106 CYS A C 1
ATOM 780 O O . CYS A 1 106 ? 7.273 -5.412 -4.480 1.00 90.19 106 CYS A O 1
ATOM 782 N N . ASP A 1 107 ? 6.140 -5.016 -6.369 1.00 81.19 107 ASP A N 1
ATOM 783 C CA . ASP A 1 107 ? 6.073 -6.434 -6.723 1.00 81.19 107 ASP A CA 1
ATOM 784 C C . ASP A 1 107 ? 7.454 -6.952 -7.165 1.00 81.19 107 ASP A C 1
ATOM 786 O O . ASP A 1 107 ? 7.976 -6.651 -8.239 1.00 81.19 107 ASP A O 1
ATOM 790 N N . SER A 1 108 ? 8.057 -7.793 -6.326 1.00 69.50 108 SER A N 1
ATOM 791 C CA . SER A 1 108 ? 9.332 -8.455 -6.625 1.00 69.50 108 SER A CA 1
ATOM 792 C C . SER A 1 108 ? 9.288 -9.366 -7.867 1.00 69.50 108 SER A C 1
ATOM 794 O O . SER A 1 108 ? 10.334 -9.634 -8.474 1.00 69.50 108 SER A O 1
ATOM 796 N N . ARG A 1 109 ? 8.098 -9.839 -8.267 1.00 68.31 109 ARG A N 1
ATOM 797 C CA . ARG A 1 109 ? 7.872 -10.704 -9.437 1.00 68.31 109 ARG A CA 1
ATOM 798 C C . ARG A 1 109 ? 7.665 -9.872 -10.695 1.00 68.31 109 ARG A C 1
ATOM 800 O O . ARG A 1 109 ? 8.346 -10.106 -11.695 1.00 68.31 109 ARG A O 1
ATOM 807 N N . ALA A 1 110 ? 6.805 -8.861 -10.633 1.00 62.50 110 ALA A N 1
ATOM 808 C CA . ALA A 1 110 ? 6.690 -7.837 -11.661 1.00 62.50 110 ALA A CA 1
ATOM 8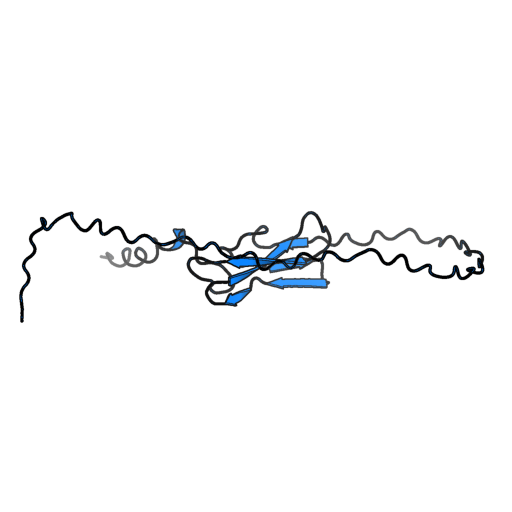09 C C . ALA A 1 110 ? 7.728 -6.743 -11.391 1.00 62.50 110 ALA A C 1
ATOM 811 O O . ALA A 1 110 ? 7.393 -5.645 -10.964 1.00 62.50 110 ALA A O 1
ATOM 812 N N . ARG A 1 111 ? 9.007 -7.047 -11.670 1.00 58.06 111 ARG A N 1
ATOM 813 C CA . ARG A 1 111 ? 10.202 -6.196 -11.440 1.00 58.06 111 ARG A CA 1
ATOM 814 C C . ARG A 1 111 ? 10.102 -4.735 -11.926 1.00 58.06 111 ARG A C 1
ATOM 816 O O . ARG A 1 111 ? 11.058 -3.983 -11.746 1.00 58.06 111 ARG A O 1
ATOM 823 N N . PHE A 1 112 ? 9.007 -4.354 -12.580 1.00 63.84 112 PHE A N 1
ATOM 824 C CA . PHE A 1 112 ? 8.804 -3.072 -13.225 1.00 63.84 112 PHE A CA 1
ATOM 825 C C . PHE A 1 112 ? 7.421 -2.434 -13.011 1.00 63.84 112 PHE A C 1
ATOM 827 O O . PHE A 1 112 ? 7.036 -1.570 -13.800 1.00 63.84 112 PHE A O 1
ATOM 834 N N . GLU A 1 113 ? 6.660 -2.831 -11.988 1.00 72.19 113 GLU A N 1
ATOM 835 C CA . GLU A 1 113 ? 5.315 -2.287 -11.785 1.00 72.19 113 GLU A CA 1
ATOM 836 C C . GLU A 1 113 ? 5.039 -1.896 -10.331 1.00 72.19 113 GLU A C 1
ATOM 838 O O . GLU A 1 113 ? 5.239 -2.679 -9.407 1.00 72.19 113 GLU A O 1
ATOM 843 N N . VAL A 1 114 ? 4.574 -0.655 -10.149 1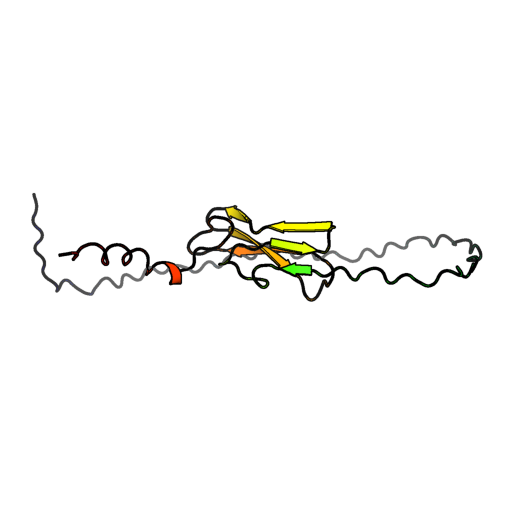.00 77.62 114 VAL A N 1
ATOM 844 C CA . VAL A 1 114 ? 3.910 -0.230 -8.913 1.00 77.62 114 VAL A CA 1
ATOM 845 C C . VAL A 1 114 ? 2.567 -0.937 -8.874 1.00 77.62 114 VAL A C 1
ATOM 847 O O . VAL A 1 114 ? 1.768 -0.771 -9.800 1.00 77.62 114 VAL A O 1
ATOM 850 N N . ASN A 1 115 ? 2.334 -1.713 -7.824 1.00 88.44 115 ASN A N 1
ATOM 851 C CA . ASN A 1 115 ? 1.060 -2.366 -7.584 1.00 88.44 115 ASN A CA 1
ATOM 852 C C . ASN A 1 115 ? 0.432 -1.813 -6.304 1.00 88.44 115 ASN A C 1
ATOM 854 O O . ASN A 1 115 ? 1.109 -1.154 -5.515 1.00 88.44 115 ASN A O 1
ATOM 858 N N . TRP A 1 116 ? -0.854 -2.080 -6.104 1.00 92.75 116 TRP A N 1
ATOM 859 C CA . TRP A 1 116 ? -1.514 -1.809 -4.838 1.00 92.75 116 TRP A CA 1
ATOM 860 C C . TRP A 1 116 ? -2.309 -3.017 -4.359 1.00 92.75 116 TRP A C 1
ATOM 862 O O . TRP A 1 116 ? -2.864 -3.779 -5.154 1.00 92.75 116 TRP A O 1
ATOM 872 N N . VAL A 1 117 ? -2.357 -3.196 -3.043 1.00 94.50 117 VAL A N 1
ATOM 873 C CA . VAL A 1 117 ? -3.057 -4.297 -2.383 1.00 94.50 117 VAL A CA 1
ATOM 874 C C . VAL A 1 117 ? -4.083 -3.714 -1.412 1.00 94.50 117 VAL A C 1
ATOM 876 O O . VAL A 1 117 ? -3.737 -2.863 -0.592 1.00 94.50 117 VAL A O 1
ATOM 879 N N . PRO A 1 118 ? -5.359 -4.137 -1.473 1.00 97.19 118 PRO A N 1
ATOM 880 C CA . PRO A 1 118 ? -6.334 -3.750 -0.467 1.00 97.19 118 PRO A CA 1
ATOM 881 C C . PRO A 1 118 ? -6.047 -4.479 0.852 1.00 97.19 118 PRO A C 1
ATOM 883 O O . PRO A 1 118 ? -6.005 -5.709 0.895 1.00 97.19 118 PRO A O 1
ATOM 886 N N . VAL A 1 119 ? -5.892 -3.719 1.933 1.00 97.88 119 VAL A N 1
ATOM 887 C CA . VAL A 1 119 ? -5.652 -4.220 3.289 1.00 97.88 119 VAL A CA 1
ATOM 888 C C . VAL A 1 119 ? -6.797 -3.798 4.205 1.00 97.88 119 VAL A C 1
ATOM 890 O O . VAL A 1 119 ? -7.177 -2.627 4.266 1.00 97.88 119 VAL A O 1
ATOM 893 N N . TYR A 1 120 ? -7.346 -4.760 4.944 1.00 98.19 120 TYR A N 1
ATOM 894 C CA . TYR A 1 120 ? -8.375 -4.501 5.945 1.00 98.19 120 TYR A CA 1
ATOM 895 C C . TYR A 1 120 ? -7.743 -4.108 7.288 1.00 98.19 120 TYR A C 1
ATOM 897 O O . TYR A 1 120 ? -6.966 -4.869 7.860 1.00 98.19 120 TYR A O 1
ATOM 905 N N . CYS A 1 121 ? -8.106 -2.938 7.815 1.00 98.00 121 CYS A N 1
ATOM 906 C CA . CYS A 1 121 ? -7.623 -2.438 9.100 1.00 98.00 121 CYS A CA 1
ATOM 907 C C . CYS A 1 121 ? -8.656 -2.700 10.209 1.00 98.00 121 CYS A C 1
ATOM 909 O O . CYS A 1 121 ? -9.637 -1.962 10.329 1.00 98.00 121 CYS A O 1
ATOM 911 N N . GLU A 1 122 ? -8.409 -3.686 11.076 1.00 97.00 122 GLU A N 1
ATOM 912 C CA . GLU A 1 122 ? -9.329 -4.073 12.165 1.00 97.00 122 GLU A CA 1
ATOM 913 C C . GLU A 1 122 ? -9.655 -2.924 13.129 1.00 97.00 122 GLU A C 1
ATOM 915 O O . GLU A 1 122 ? -10.799 -2.734 13.535 1.00 97.00 122 GLU A O 1
ATOM 920 N N . LEU A 1 123 ? -8.643 -2.124 13.475 1.00 96.31 123 LEU A N 1
ATOM 921 C CA . LEU A 1 123 ? -8.777 -0.976 14.378 1.00 96.31 123 LEU A CA 1
ATOM 922 C C . LEU A 1 123 ? -9.030 0.343 13.642 1.00 96.31 123 LEU A C 1
ATOM 924 O O . LEU A 1 123 ? -9.062 1.406 14.268 1.00 96.31 123 LEU A O 1
ATOM 928 N N . GLY A 1 124 ? -9.215 0.260 12.330 1.00 97.38 124 GLY A N 1
ATOM 929 C CA . GLY A 1 124 ? -9.448 1.370 11.429 1.00 97.38 124 GLY A CA 1
ATOM 930 C C . GLY A 1 124 ? -8.190 1.909 10.749 1.00 97.38 124 GLY A C 1
ATOM 931 O O . GLY A 1 124 ? -7.061 1.682 11.189 1.00 97.38 124 GLY A O 1
ATOM 932 N N . CYS A 1 125 ? -8.417 2.631 9.658 1.00 98.25 125 CYS A N 1
ATOM 933 C CA . CYS A 1 125 ? -7.420 3.292 8.830 1.00 98.25 125 CYS A CA 1
ATOM 934 C C . CYS A 1 125 ? -7.430 4.797 9.109 1.00 98.25 125 CYS A C 1
ATOM 936 O O . CYS A 1 125 ? -8.489 5.428 9.155 1.00 98.25 125 CYS A O 1
ATOM 938 N N . ILE A 1 126 ? -6.253 5.382 9.311 1.00 97.31 126 ILE A N 1
ATOM 939 C CA . ILE A 1 126 ? -6.078 6.812 9.543 1.00 97.31 126 ILE A CA 1
ATOM 940 C C . ILE A 1 126 ? -4.799 7.307 8.864 1.00 97.31 126 ILE A C 1
ATOM 942 O O . ILE A 1 126 ? -3.744 6.697 8.979 1.00 97.31 126 ILE A O 1
ATOM 946 N N . ASN A 1 127 ? -4.888 8.435 8.155 1.00 96.38 127 ASN A N 1
ATOM 947 C CA . ASN A 1 127 ? -3.753 9.104 7.504 1.00 96.38 127 ASN A CA 1
ATOM 948 C C . ASN A 1 127 ? -2.949 8.254 6.498 1.00 96.38 127 ASN A C 1
ATOM 950 O O . ASN A 1 127 ? -1.806 8.602 6.206 1.00 96.38 127 ASN A O 1
ATOM 954 N N . GLY A 1 128 ? -3.552 7.214 5.918 1.00 97.06 128 GLY A N 1
ATOM 955 C CA . GLY A 1 128 ? -2.872 6.300 4.993 1.00 97.06 128 GLY A CA 1
ATOM 956 C C . GLY A 1 128 ? -2.136 5.157 5.691 1.00 97.06 128 GLY A C 1
ATOM 957 O O . GLY A 1 128 ? -1.179 4.655 5.135 1.00 97.06 128 GLY A O 1
ATOM 958 N N . ALA A 1 129 ? -2.546 4.781 6.907 1.00 97.81 129 ALA A N 1
ATOM 959 C CA . ALA A 1 129 ? -2.045 3.601 7.607 1.00 97.81 129 ALA A CA 1
ATOM 960 C C . ALA A 1 129 ? -3.126 2.999 8.524 1.00 97.81 129 ALA A C 1
ATOM 962 O O . ALA A 1 129 ? -4.003 3.701 9.041 1.00 97.81 129 ALA 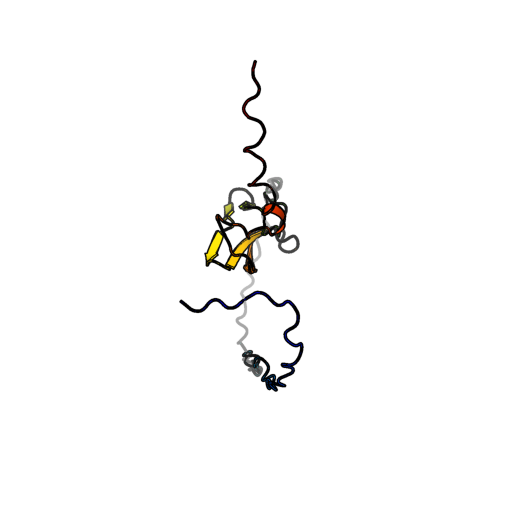A O 1
ATOM 963 N N . CYS A 1 130 ? -3.057 1.697 8.771 1.00 98.19 130 CYS A N 1
ATOM 964 C CA . CYS A 1 130 ? -3.824 1.016 9.802 1.00 98.19 130 CYS A CA 1
ATOM 965 C C . CYS A 1 130 ? -3.372 1.452 11.204 1.00 98.19 130 CYS A C 1
ATOM 967 O O . CYS A 1 130 ? -2.193 1.687 11.475 1.00 98.19 130 CYS A O 1
ATOM 969 N N . ARG A 1 131 ? -4.321 1.526 12.142 1.00 96.44 131 ARG A N 1
ATOM 970 C CA . ARG A 1 131 ? -4.003 1.783 13.550 1.00 96.44 131 ARG A CA 1
ATOM 971 C C . ARG A 1 131 ? -3.280 0.590 14.168 1.00 96.44 131 ARG A C 1
ATOM 973 O O . ARG A 1 131 ? -3.836 -0.501 14.247 1.00 96.44 131 ARG A O 1
ATOM 980 N N . ASP A 1 132 ? -2.087 0.845 14.689 1.00 92.12 132 ASP A N 1
ATOM 981 C CA . ASP A 1 132 ? -1.296 -0.139 15.424 1.00 92.12 132 ASP A CA 1
ATOM 982 C C . ASP A 1 132 ? -1.859 -0.336 16.852 1.00 92.12 132 ASP A C 1
ATOM 984 O O . ASP A 1 132 ? -1.943 0.640 17.614 1.00 92.12 132 ASP A O 1
ATOM 988 N N . PRO A 1 133 ? -2.256 -1.563 17.250 1.00 85.56 133 PRO A N 1
ATOM 989 C CA . PRO A 1 133 ? -2.679 -1.852 18.623 1.00 85.56 133 PRO A CA 1
ATOM 990 C C . PRO A 1 133 ? -1.588 -1.547 19.660 1.00 85.56 133 PRO A C 1
ATOM 992 O O . PRO A 1 133 ? -1.905 -1.151 20.782 1.00 85.56 133 PRO A O 1
ATOM 995 N N . SER A 1 134 ? -0.316 -1.665 19.283 1.00 83.69 134 SER A N 1
ATOM 996 C CA . SER A 1 134 ? 0.848 -1.535 20.168 1.00 83.69 134 SER A CA 1
ATOM 997 C C . SER A 1 134 ? 1.134 -0.084 20.557 1.00 83.69 134 SER A C 1
ATOM 999 O O . SER A 1 134 ? 1.681 0.185 21.624 1.00 83.69 134 SER A O 1
ATOM 1001 N N . LYS A 1 135 ? 0.705 0.884 19.736 1.00 78.31 135 LYS A N 1
ATOM 1002 C CA . LYS A 1 135 ? 0.896 2.322 19.999 1.00 78.31 135 LYS A CA 1
ATOM 1003 C C . LYS A 1 135 ? -0.111 2.919 20.985 1.00 78.31 135 LYS A C 1
ATOM 1005 O O . LYS A 1 135 ? -0.002 4.093 21.327 1.00 78.31 135 LYS A O 1
ATOM 1010 N N . ARG A 1 136 ? -1.089 2.147 21.473 1.00 67.25 136 ARG A N 1
ATOM 1011 C CA . ARG A 1 136 ? -2.145 2.667 22.361 1.00 67.25 136 ARG A CA 1
ATOM 1012 C C . ARG A 1 136 ? -1.712 2.923 23.809 1.00 67.25 136 ARG A C 1
ATOM 1014 O O . ARG A 1 136 ? -2.524 3.447 24.564 1.00 67.25 136 ARG A O 1
ATOM 1021 N N . ILE A 1 137 ? -0.485 2.580 24.208 1.00 65.00 137 ILE A N 1
ATOM 1022 C CA . ILE A 1 137 ? -0.137 2.503 25.638 1.00 65.00 137 ILE A CA 1
ATOM 1023 C C . ILE A 1 137 ? 0.690 3.686 26.177 1.00 65.00 137 ILE A C 1
ATOM 1025 O O . ILE A 1 137 ? 0.686 3.890 27.383 1.00 65.00 137 ILE A O 1
ATOM 1029 N N . ILE A 1 138 ? 1.291 4.555 25.354 1.00 63.28 138 ILE A N 1
ATOM 1030 C CA . ILE A 1 138 ? 2.255 5.559 25.876 1.00 63.28 138 ILE A CA 1
ATOM 1031 C C . ILE A 1 138 ? 1.779 7.021 25.893 1.00 63.28 138 ILE A C 1
ATOM 1033 O O . ILE A 1 138 ? 2.486 7.885 26.397 1.00 63.28 138 ILE A O 1
ATOM 1037 N N . ALA A 1 139 ? 0.563 7.331 25.434 1.00 56.88 139 ALA A N 1
ATOM 1038 C CA . ALA A 1 139 ? 0.054 8.712 25.445 1.00 56.88 139 ALA A CA 1
ATOM 1039 C C . ALA A 1 139 ? -0.430 9.212 26.829 1.00 56.88 139 ALA A C 1
ATOM 1041 O O . ALA A 1 139 ? -1.002 10.295 26.918 1.00 56.88 139 ALA A O 1
ATOM 1042 N N . PHE A 1 140 ? -0.221 8.445 27.907 1.00 62.19 140 PHE A N 1
ATOM 1043 C CA . PHE A 1 140 ? -0.576 8.851 29.275 1.00 62.19 140 PHE A CA 1
ATOM 1044 C C . PHE A 1 140 ? 0.630 9.175 30.180 1.00 62.19 140 PHE A C 1
ATOM 1046 O O . PHE A 1 140 ? 0.411 9.618 31.304 1.00 62.19 140 PHE A O 1
ATOM 1053 N N . GLU A 1 141 ? 1.880 9.034 29.716 1.00 59.34 141 GLU A N 1
ATOM 1054 C CA . GLU A 1 141 ? 3.081 9.261 30.551 1.00 59.34 141 GLU A CA 1
ATOM 1055 C C . GLU A 1 141 ? 3.895 10.530 30.223 1.00 59.34 141 GLU A C 1
ATOM 1057 O O . GLU A 1 141 ? 4.917 10.775 30.855 1.00 59.34 141 GLU A O 1
ATOM 1062 N N . GLU A 1 142 ? 3.437 11.414 29.330 1.00 59.00 142 GLU A N 1
ATOM 1063 C CA . GLU A 1 142 ? 4.117 12.703 29.060 1.00 59.00 142 GLU A CA 1
ATOM 1064 C C . GLU A 1 142 ? 3.635 13.884 29.931 1.00 59.00 142 GLU A C 1
ATOM 1066 O O . GLU A 1 142 ? 3.933 15.035 29.635 1.00 59.00 142 GLU A O 1
ATOM 1071 N N . ASN A 1 143 ? 2.933 13.630 31.043 1.00 55.75 143 ASN A N 1
ATOM 1072 C CA . ASN A 1 143 ? 2.490 14.684 31.976 1.00 55.75 143 ASN A CA 1
ATOM 1073 C C . ASN A 1 143 ? 3.059 14.569 33.406 1.00 55.75 143 ASN A C 1
ATOM 1075 O O . ASN A 1 143 ? 2.613 15.293 34.292 1.00 55.75 143 ASN A O 1
ATOM 1079 N N . ALA A 1 144 ? 4.044 13.698 33.662 1.00 59.75 144 ALA A N 1
ATOM 1080 C CA . ALA A 1 144 ? 4.577 13.480 35.018 1.00 59.75 144 ALA A CA 1
ATOM 1081 C C . ALA A 1 144 ? 6.008 14.007 35.271 1.00 59.75 144 ALA A C 1
ATOM 1083 O O . ALA A 1 144 ? 6.545 13.774 36.351 1.00 59.75 144 ALA A O 1
ATOM 1084 N N . SER A 1 145 ? 6.632 14.729 34.329 1.00 63.28 145 SER A N 1
ATOM 1085 C CA . SER A 1 145 ? 8.002 15.263 34.498 1.00 63.28 145 SER A CA 1
ATOM 1086 C C . SER A 1 145 ? 8.092 16.796 34.430 1.00 63.28 145 SER A C 1
ATOM 1088 O O . SER A 1 145 ? 9.090 17.347 33.965 1.00 63.28 145 SER A O 1
ATOM 1090 N N . GLY A 1 146 ? 7.061 17.495 34.904 1.00 60.41 146 GLY A N 1
ATOM 1091 C CA . GLY A 1 146 ? 7.094 18.938 35.127 1.00 60.41 146 GLY A CA 1
ATOM 1092 C C . GLY A 1 146 ? 6.841 19.263 36.595 1.00 60.41 146 GLY A C 1
ATOM 1093 O O . GLY A 1 146 ? 5.788 18.921 37.117 1.00 60.41 146 GLY A O 1
ATOM 1094 N N . ASP A 1 147 ? 7.793 19.969 37.202 1.00 59.97 147 ASP A N 1
ATOM 1095 C CA . ASP A 1 147 ? 7.666 20.735 38.448 1.00 59.97 147 ASP A CA 1
ATOM 1096 C C . ASP A 1 147 ? 8.066 20.062 39.778 1.00 59.97 147 ASP A C 1
ATOM 1098 O O . ASP A 1 147 ? 7.253 19.741 40.644 1.00 59.97 147 ASP A O 1
ATOM 1102 N N . ARG A 1 148 ? 9.385 19.930 39.970 1.00 60.44 148 ARG A N 1
ATOM 1103 C CA . ARG A 1 148 ? 10.035 20.248 41.256 1.00 60.44 148 ARG A CA 1
ATOM 1104 C C . ARG A 1 148 ? 11.324 21.023 40.990 1.00 60.44 148 ARG A C 1
ATOM 1106 O O . ARG A 1 148 ? 12.418 20.467 41.062 1.00 60.44 148 ARG A O 1
ATOM 1113 N N . GLY A 1 149 ? 11.174 22.294 40.628 1.00 62.88 149 GLY A N 1
ATOM 1114 C CA . GLY A 1 149 ? 12.258 23.275 40.627 1.00 62.88 149 GLY A CA 1
ATOM 1115 C C . GLY A 1 149 ? 12.125 24.182 41.845 1.00 62.88 149 GLY A C 1
ATOM 1116 O O . GLY A 1 149 ? 11.216 25.001 41.897 1.00 62.88 149 GLY A O 1
ATOM 1117 N N . ASN A 1 150 ? 13.004 23.953 42.816 1.00 53.22 150 ASN A N 1
ATOM 1118 C CA . ASN A 1 150 ? 13.181 24.667 44.082 1.00 53.22 150 ASN A CA 1
ATOM 1119 C C . ASN A 1 150 ? 13.840 26.041 43.900 1.00 53.22 150 ASN A C 1
ATOM 1121 O O . ASN A 1 150 ? 14.738 26.131 43.033 1.00 53.22 150 ASN A O 1
#

Secondary structure (DSSP, 8-state):
-------S-------------------------------------------------S-------PPEEESS-SS-TTS--EEEETTTEEEE-EEEETTEEEEEEE-SSSTT-EEEEEEE-TT-EETTEEPPGGGGGSTTSTTSS-----

Radius of gyration: 30.93 Å; chains: 1; bounding box: 60×49×94 Å